Protein AF-A0A3C1NMS3-F1 (afdb_monomer)

Foldseek 3Di:
DFFAEQAFQLPDPPRDPPLAERDEAEDLDAEEYFLAEFERGAHERDEYAEPNRVVCVVVVVHADALYEFYYQHYSFQYHNDDPDGRVRVVCCHVPPRVYHYDDHPCQQAFDACNDQFDHGREHDVPGCQQDAPSGDCVPPPPDDDDSGGHNDYNDRPCPPPHGSCVVPDDD

Sequence (171 aa):
MSNFTFCGPNGAANTAANHNFNTRWRRSTLFVLRNSILMGYQKAGFQFESDSTAQGYIDGRSSFRHNLVHAVADPYRVSSTSLINAAAVQAQAEGVDSCRTFSSADAIMLESPFNLTAPNFAPKAGSPATAANAASFTGLSNFTPTTYVGAVGSTNWLQGWTSFTPKTNVY

Mean predicted aligned error: 3.18 Å

pLDDT: mean 95.3, std 3.34, range [78.56, 98.81]

Structure (mmCIF, N/CA/C/O backbone):
data_AF-A0A3C1NMS3-F1
#
_entry.id   AF-A0A3C1NMS3-F1
#
loop_
_atom_site.group_PDB
_atom_site.id
_atom_site.type_symbol
_atom_site.label_atom_id
_atom_site.label_alt_id
_atom_site.label_comp_id
_atom_site.label_asym_id
_atom_site.label_entity_id
_atom_site.label_seq_id
_atom_site.pdbx_PDB_ins_code
_atom_site.Cartn_x
_atom_site.Cartn_y
_atom_site.Cartn_z
_atom_site.occupancy
_atom_site.B_iso_or_equiv
_atom_site.auth_seq_id
_atom_site.auth_comp_id
_atom_site.auth_asym_id
_atom_site.auth_atom_id
_atom_site.pdbx_PDB_model_num
ATOM 1 N N . MET A 1 1 ? 4.776 -10.340 4.283 1.00 93.06 1 MET A N 1
ATOM 2 C CA . MET A 1 1 ? 3.697 -9.654 5.026 1.00 93.06 1 MET A CA 1
ATOM 3 C C . MET A 1 1 ? 2.424 -9.722 4.200 1.00 93.06 1 MET A C 1
ATOM 5 O O . MET A 1 1 ? 2.502 -9.532 2.990 1.00 93.06 1 MET A O 1
ATOM 9 N N . SER A 1 2 ? 1.287 -10.017 4.830 1.00 97.00 2 SER A N 1
ATOM 10 C CA . SER A 1 2 ? -0.036 -10.014 4.192 1.00 97.00 2 SER A CA 1
ATOM 11 C C . SER A 1 2 ? -1.063 -9.401 5.139 1.00 97.00 2 SER A C 1
ATOM 13 O O . SER A 1 2 ? -0.891 -9.551 6.346 1.00 97.00 2 SER A O 1
ATOM 15 N N . ASN A 1 3 ? -2.107 -8.756 4.612 1.00 97.50 3 ASN A N 1
ATOM 16 C CA . ASN A 1 3 ? -3.240 -8.248 5.400 1.00 97.50 3 ASN A CA 1
ATOM 17 C C . ASN A 1 3 ? -2.853 -7.197 6.447 1.00 97.50 3 ASN A C 1
ATOM 19 O O . ASN A 1 3 ? -3.275 -7.255 7.595 1.00 97.50 3 ASN A O 1
ATOM 23 N N . PHE A 1 4 ? -2.062 -6.205 6.043 1.00 97.88 4 PHE A N 1
ATOM 24 C CA . PHE A 1 4 ? -1.784 -5.024 6.861 1.00 97.88 4 PHE A CA 1
ATOM 25 C C . PHE A 1 4 ? -2.659 -3.848 6.424 1.00 97.88 4 PHE A C 1
ATOM 27 O O . PHE A 1 4 ? -2.939 -3.689 5.237 1.00 97.88 4 PHE A O 1
ATOM 34 N N . THR A 1 5 ? -3.050 -2.996 7.372 1.00 98.19 5 THR A N 1
ATOM 35 C CA . THR A 1 5 ? -3.669 -1.692 7.094 1.00 98.19 5 THR A CA 1
ATOM 36 C C . THR A 1 5 ? -2.744 -0.598 7.617 1.00 98.19 5 THR A C 1
ATOM 38 O O . THR A 1 5 ? -2.589 -0.432 8.823 1.00 98.19 5 THR A O 1
ATOM 41 N N . PHE A 1 6 ? -2.111 0.135 6.706 1.00 97.81 6 PHE A N 1
ATOM 42 C CA . PHE A 1 6 ? -1.217 1.246 7.008 1.00 97.81 6 PHE A CA 1
ATOM 43 C C . PHE A 1 6 ? -1.946 2.571 6.772 1.00 97.81 6 PHE A C 1
ATOM 45 O O . PHE A 1 6 ? -2.170 2.960 5.621 1.00 97.81 6 PHE A O 1
ATOM 52 N N . CYS A 1 7 ? -2.278 3.277 7.852 1.00 96.62 7 CYS A N 1
ATOM 53 C CA . CYS A 1 7 ? -2.959 4.571 7.811 1.00 96.62 7 CYS A CA 1
ATOM 54 C C . CYS A 1 7 ? -2.006 5.698 8.226 1.00 96.62 7 CYS A C 1
ATOM 56 O O . CYS A 1 7 ? -1.519 5.735 9.354 1.00 96.62 7 CYS A O 1
ATOM 58 N N . GLY A 1 8 ? -1.741 6.616 7.300 1.00 96.00 8 GLY A N 1
ATOM 59 C CA . GLY A 1 8 ? -1.014 7.854 7.559 1.00 96.00 8 GLY A CA 1
ATOM 60 C C . GLY A 1 8 ? -1.933 9.001 8.004 1.00 96.00 8 GLY A C 1
ATOM 61 O O . GLY A 1 8 ? -3.143 8.818 8.117 1.00 96.00 8 GLY A O 1
ATOM 62 N N . PRO A 1 9 ? -1.382 10.209 8.210 1.00 95.62 9 PRO A N 1
ATOM 63 C CA . PRO A 1 9 ? -2.133 11.368 8.713 1.00 95.62 9 PRO A CA 1
ATOM 64 C C . PRO A 1 9 ? -3.193 11.938 7.758 1.00 95.62 9 PRO A C 1
ATOM 66 O O . PRO A 1 9 ? -3.970 12.798 8.152 1.00 95.62 9 PRO A O 1
ATOM 69 N N . ASN A 1 10 ? -3.187 11.522 6.491 1.00 96.00 10 ASN A N 1
ATOM 70 C CA . ASN A 1 10 ? -4.132 11.929 5.449 1.00 96.00 10 ASN A CA 1
ATOM 71 C C . ASN A 1 10 ? -4.308 13.451 5.289 1.00 96.00 10 ASN A C 1
ATOM 73 O O . ASN A 1 10 ? -5.402 13.935 5.026 1.00 96.00 10 ASN A O 1
ATOM 77 N N . GLY A 1 11 ? -3.226 14.211 5.471 1.00 92.56 11 GLY A N 1
ATOM 78 C CA . GLY A 1 11 ? -3.238 15.665 5.303 1.00 92.56 11 GLY A CA 1
ATOM 79 C C . GLY A 1 11 ? -3.834 16.411 6.497 1.00 92.56 11 GLY A C 1
ATOM 80 O O . GLY A 1 11 ? -4.169 17.585 6.368 1.00 92.56 11 GLY A O 1
ATOM 81 N N . ALA A 1 12 ? -3.963 15.755 7.658 1.00 94.19 12 ALA A N 1
ATOM 82 C CA . ALA A 1 12 ? -4.386 16.405 8.889 1.00 94.19 12 ALA A CA 1
ATOM 83 C C . ALA A 1 12 ? -3.542 17.657 9.182 1.00 94.19 12 ALA A C 1
ATOM 85 O O . ALA A 1 12 ? -2.319 17.672 8.983 1.00 94.19 12 ALA A O 1
ATOM 86 N N . ALA A 1 13 ? -4.196 18.703 9.689 1.00 93.00 13 ALA A N 1
ATOM 87 C CA . ALA A 1 13 ? -3.519 19.925 10.100 1.00 93.00 13 ALA A CA 1
ATOM 88 C C . ALA A 1 13 ? -2.387 19.611 11.092 1.00 93.00 13 ALA A C 1
ATOM 90 O O . ALA A 1 13 ? -2.504 18.712 11.925 1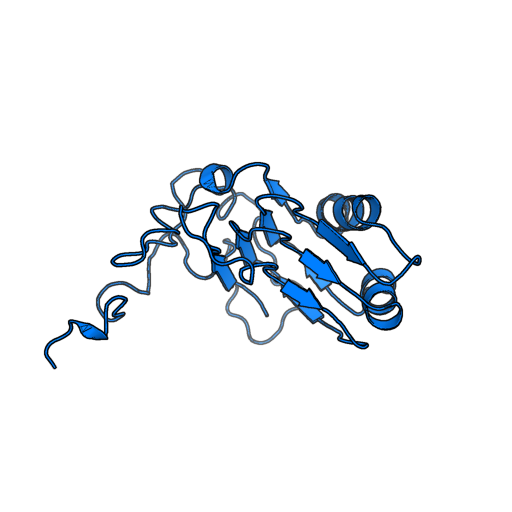.00 93.00 13 ALA A O 1
ATOM 91 N N . ASN A 1 14 ? -1.290 20.365 11.004 1.00 91.81 14 ASN A N 1
ATOM 92 C CA . ASN A 1 14 ? -0.096 20.186 11.838 1.00 91.81 14 ASN A CA 1
ATOM 93 C C . ASN A 1 14 ? 0.608 18.824 11.678 1.00 91.81 14 ASN A C 1
ATOM 95 O O . ASN A 1 14 ? 1.408 18.447 12.535 1.00 91.81 14 ASN A O 1
ATOM 99 N N . THR A 1 15 ? 0.356 18.087 10.587 1.00 92.38 15 THR A N 1
ATOM 100 C CA . THR A 1 15 ? 1.140 16.888 10.264 1.00 92.38 15 THR A CA 1
ATOM 101 C C . THR A 1 15 ? 2.624 17.246 10.186 1.00 92.38 15 THR A C 1
ATOM 103 O O . THR A 1 15 ? 3.034 18.088 9.385 1.00 92.38 15 THR A O 1
ATOM 106 N N . ALA A 1 16 ? 3.443 16.595 11.013 1.00 90.88 16 ALA A N 1
ATOM 107 C CA . ALA A 1 16 ? 4.875 16.850 11.030 1.00 90.88 16 ALA A CA 1
ATOM 108 C C . ALA A 1 16 ? 5.538 16.441 9.702 1.00 90.88 16 ALA A C 1
ATOM 110 O O . ALA A 1 16 ? 5.189 15.435 9.078 1.00 90.88 16 ALA A O 1
ATOM 111 N N . ALA A 1 17 ? 6.553 17.204 9.289 1.00 88.81 17 ALA A N 1
ATOM 112 C CA . ALA A 1 17 ? 7.236 17.038 8.002 1.00 88.81 17 ALA A CA 1
ATOM 113 C C . ALA A 1 17 ? 7.959 15.684 7.830 1.00 88.81 17 ALA A C 1
ATOM 115 O O . ALA A 1 17 ? 8.436 15.363 6.741 1.00 88.81 17 ALA A O 1
ATOM 116 N N . ASN A 1 18 ? 8.075 14.888 8.895 1.00 88.94 18 ASN A N 1
ATOM 117 C CA . ASN A 1 18 ? 8.673 13.558 8.886 1.00 88.94 18 ASN A CA 1
ATOM 118 C C . ASN A 1 18 ? 7.672 12.421 8.591 1.00 88.94 18 ASN A C 1
ATOM 120 O O . ASN A 1 18 ? 8.125 11.301 8.351 1.00 88.94 18 ASN A O 1
ATOM 124 N N . HIS A 1 19 ? 6.358 12.680 8.516 1.00 90.12 19 HIS A N 1
ATOM 125 C CA . HIS A 1 19 ? 5.337 11.692 8.115 1.00 90.12 19 HIS A CA 1
ATOM 126 C C . HIS A 1 19 ? 5.339 11.416 6.600 1.00 90.12 19 HIS A C 1
ATOM 128 O O . HIS A 1 19 ? 4.342 11.571 5.899 1.00 90.12 19 HIS A O 1
ATOM 134 N N . ASN A 1 20 ? 6.496 11.019 6.079 1.00 93.44 20 ASN A N 1
ATOM 135 C CA . ASN A 1 20 ? 6.780 11.028 4.651 1.00 93.44 20 ASN A CA 1
ATOM 136 C C . ASN A 1 20 ? 6.171 9.837 3.901 1.00 93.44 20 ASN A C 1
ATOM 138 O O . ASN A 1 20 ? 5.325 10.020 3.032 1.00 93.44 20 ASN A O 1
ATOM 142 N N . PHE A 1 21 ? 6.614 8.620 4.198 1.00 95.19 21 PHE A N 1
ATOM 143 C CA . PHE A 1 21 ? 6.400 7.464 3.326 1.00 95.19 21 PHE A CA 1
ATOM 144 C C . PHE A 1 21 ? 5.707 6.343 4.086 1.00 95.19 21 PHE A C 1
ATOM 146 O O . PHE A 1 21 ? 6.028 6.127 5.254 1.00 95.19 21 PHE A O 1
ATOM 153 N N . ASN A 1 22 ? 4.794 5.633 3.427 1.00 96.50 22 ASN A N 1
ATOM 154 C CA . ASN A 1 22 ? 4.170 4.443 3.995 1.00 96.50 22 ASN A CA 1
ATOM 155 C C . ASN A 1 22 ? 5.176 3.294 4.028 1.00 96.50 22 ASN A C 1
ATOM 157 O O . ASN A 1 22 ? 5.634 2.891 5.095 1.00 96.50 22 ASN A O 1
ATOM 161 N N . THR A 1 23 ? 5.621 2.853 2.851 1.00 96.00 23 THR A N 1
ATOM 162 C CA . THR A 1 23 ? 6.707 1.880 2.732 1.00 96.00 23 THR A CA 1
ATOM 163 C C . THR A 1 23 ? 7.887 2.488 1.990 1.00 96.00 23 THR A C 1
ATOM 165 O O . THR A 1 23 ? 7.721 3.149 0.965 1.00 96.00 23 THR A O 1
ATOM 168 N N . ARG A 1 24 ? 9.094 2.271 2.525 1.00 94.69 24 ARG A N 1
ATOM 169 C CA . ARG A 1 24 ? 10.352 2.682 1.895 1.00 94.69 24 ARG A CA 1
ATOM 170 C C . ARG A 1 24 ? 11.362 1.541 1.926 1.00 94.69 24 ARG A C 1
ATOM 172 O O . ARG A 1 24 ? 12.035 1.330 2.935 1.00 94.69 24 ARG A O 1
ATOM 179 N N . TRP A 1 25 ? 11.501 0.852 0.801 1.00 95.50 25 TRP A N 1
ATOM 180 C CA . TRP A 1 25 ? 12.443 -0.250 0.612 1.00 95.50 25 TRP A CA 1
ATOM 181 C C . TRP A 1 25 ? 13.785 0.285 0.103 1.00 95.50 25 TRP A C 1
ATOM 183 O O . TRP A 1 25 ? 13.857 1.015 -0.883 1.00 95.50 25 TRP A O 1
ATOM 193 N N . ARG A 1 26 ? 14.882 -0.019 0.794 1.00 93.44 26 ARG A N 1
ATOM 194 C CA . ARG A 1 26 ? 16.201 0.548 0.471 1.00 93.44 26 ARG A CA 1
ATOM 195 C C . ARG A 1 26 ? 17.316 -0.429 0.799 1.00 93.44 26 ARG A C 1
ATOM 197 O O . ARG A 1 26 ? 17.117 -1.320 1.619 1.00 93.44 26 ARG A O 1
ATOM 204 N N . ARG A 1 27 ? 18.506 -0.199 0.237 1.00 93.12 27 ARG A N 1
ATOM 205 C CA . ARG A 1 27 ? 19.740 -0.926 0.590 1.00 93.12 27 ARG A CA 1
ATOM 206 C C . ARG A 1 27 ? 19.605 -2.442 0.383 1.00 93.12 27 ARG A C 1
ATOM 208 O O . ARG A 1 27 ? 19.762 -3.213 1.321 1.00 93.12 27 ARG A O 1
ATOM 215 N N . SER A 1 28 ? 19.300 -2.848 -0.850 1.00 94.75 28 SER A N 1
ATOM 216 C CA . SER A 1 28 ? 19.209 -4.266 -1.252 1.00 94.75 28 SER A CA 1
ATOM 217 C C . SER A 1 28 ? 18.128 -5.081 -0.530 1.00 94.75 28 SER A C 1
ATOM 219 O O . SER A 1 28 ? 18.244 -6.300 -0.437 1.00 94.75 28 SER A O 1
ATOM 221 N N . THR A 1 29 ? 17.072 -4.435 -0.030 1.00 95.50 29 THR A N 1
ATOM 222 C CA . THR A 1 29 ? 15.980 -5.149 0.646 1.00 95.50 29 THR A CA 1
ATOM 223 C C . THR A 1 29 ? 15.129 -5.911 -0.368 1.00 95.50 29 THR A C 1
ATOM 225 O O . THR A 1 29 ? 14.617 -5.310 -1.309 1.00 95.50 29 THR A O 1
ATOM 228 N N . LEU A 1 30 ? 14.931 -7.211 -0.143 1.00 96.19 30 LEU A N 1
ATOM 229 C CA . LEU A 1 30 ? 13.854 -7.972 -0.778 1.00 96.19 30 LEU A CA 1
ATOM 230 C C . LEU A 1 30 ? 12.618 -7.947 0.116 1.00 96.19 30 LEU A C 1
ATOM 232 O O . LEU A 1 30 ? 12.730 -8.036 1.339 1.00 96.19 30 LEU A O 1
ATOM 236 N N . PHE A 1 31 ? 11.439 -7.829 -0.484 1.00 95.44 31 PHE A N 1
ATOM 237 C CA . PHE A 1 31 ? 10.190 -7.706 0.262 1.00 95.44 31 PHE A CA 1
ATOM 238 C C . PHE A 1 31 ? 9.067 -8.533 -0.355 1.00 95.44 31 PHE A C 1
ATOM 240 O O . PHE A 1 31 ? 9.001 -8.752 -1.559 1.00 95.44 31 PHE A O 1
ATOM 247 N N . VAL A 1 32 ? 8.126 -8.938 0.494 1.00 96.56 32 VAL A N 1
ATOM 248 C CA . VAL A 1 32 ? 6.821 -9.455 0.077 1.00 96.56 32 VAL A CA 1
ATOM 249 C C . VAL A 1 32 ? 5.766 -8.714 0.885 1.00 96.56 32 VAL A C 1
ATOM 251 O O . VAL A 1 32 ? 5.672 -8.908 2.101 1.00 96.56 32 VAL A O 1
ATOM 254 N N . LEU A 1 33 ? 4.979 -7.872 0.220 1.00 97.44 33 LEU A N 1
ATOM 255 C CA . LEU A 1 33 ? 3.843 -7.160 0.797 1.00 97.44 33 LEU A CA 1
ATOM 256 C C . LEU A 1 33 ? 2.608 -7.409 -0.065 1.00 97.44 33 LEU A C 1
ATOM 258 O O . LEU A 1 33 ? 2.553 -6.972 -1.215 1.00 97.44 33 LEU A O 1
ATOM 262 N N . ARG A 1 34 ? 1.641 -8.150 0.478 1.00 97.88 34 ARG A N 1
ATOM 263 C CA . ARG A 1 34 ? 0.449 -8.567 -0.263 1.00 97.88 34 ARG A CA 1
ATOM 264 C C . ARG A 1 34 ? -0.844 -8.284 0.488 1.00 97.88 34 ARG A C 1
ATOM 266 O O . ARG A 1 34 ? -0.817 -8.113 1.705 1.00 97.88 34 ARG A O 1
ATOM 273 N N . ASN A 1 35 ? -1.970 -8.256 -0.219 1.00 98.56 35 ASN A N 1
ATOM 274 C CA . ASN A 1 35 ? -3.316 -8.185 0.366 1.00 98.56 35 ASN A CA 1
ATOM 275 C C . ASN A 1 35 ? -3.471 -7.062 1.411 1.00 98.56 35 ASN A C 1
ATOM 277 O O . ASN A 1 35 ? -4.116 -7.255 2.440 1.00 98.56 35 ASN A O 1
ATOM 281 N N . SER A 1 36 ? -2.803 -5.924 1.224 1.00 98.75 36 SER A N 1
ATOM 282 C CA . SER A 1 36 ? -2.670 -4.873 2.240 1.00 98.75 36 SER A CA 1
ATOM 283 C C . SER A 1 36 ? -3.205 -3.530 1.751 1.00 98.75 36 SER A C 1
ATOM 285 O O . SER A 1 36 ? -3.309 -3.276 0.554 1.00 98.75 36 SER A O 1
ATOM 287 N N . ILE A 1 37 ? -3.537 -2.649 2.689 1.00 98.81 37 ILE A N 1
ATOM 288 C CA . ILE A 1 37 ? -4.013 -1.292 2.422 1.00 98.81 37 ILE A CA 1
ATOM 289 C C . ILE A 1 37 ? -2.919 -0.311 2.823 1.00 98.81 37 ILE A C 1
ATOM 291 O O . ILE A 1 37 ? -2.458 -0.321 3.962 1.00 98.81 37 ILE A O 1
ATOM 295 N N . LEU A 1 38 ? -2.513 0.545 1.892 1.00 98.75 38 LEU A N 1
ATOM 296 C CA . LEU A 1 38 ? -1.569 1.631 2.100 1.00 98.75 38 LEU A CA 1
ATOM 297 C C . LEU A 1 38 ? -2.301 2.941 1.824 1.00 98.75 38 LEU A C 1
ATOM 299 O O . LEU A 1 38 ? -2.660 3.191 0.680 1.00 98.75 38 LEU A O 1
ATOM 303 N N . MET A 1 39 ? -2.541 3.776 2.840 1.00 98.44 39 MET A N 1
ATOM 304 C CA . MET A 1 39 ? -3.330 4.998 2.650 1.00 98.44 39 MET A CA 1
ATOM 305 C C . MET A 1 39 ? -2.871 6.176 3.510 1.00 98.44 39 MET A C 1
ATOM 307 O O . MET A 1 39 ? -2.467 6.009 4.656 1.00 98.44 39 MET A O 1
ATOM 311 N N . GLY A 1 40 ? -2.978 7.393 2.972 1.00 97.19 40 GLY A N 1
ATOM 312 C CA . GLY A 1 40 ? -2.936 8.641 3.751 1.00 97.19 40 GLY A CA 1
ATOM 313 C C . GLY A 1 40 ? -1.537 9.133 4.140 1.00 97.19 40 GLY A C 1
ATOM 314 O O . GLY A 1 40 ? -1.404 10.081 4.913 1.00 97.19 40 GLY A O 1
ATOM 315 N N . TYR A 1 41 ? -0.470 8.520 3.630 1.00 97.06 41 TYR A N 1
ATOM 316 C CA . TYR A 1 41 ? 0.889 9.025 3.853 1.00 97.06 41 TYR A CA 1
ATOM 317 C C . TYR A 1 41 ? 1.182 10.237 2.969 1.00 97.06 41 TYR A C 1
ATOM 319 O O . TYR A 1 41 ? 0.638 10.349 1.874 1.00 97.06 41 TYR A O 1
ATOM 327 N N . GLN A 1 42 ? 2.016 11.163 3.454 1.00 95.88 42 GLN A N 1
ATOM 328 C CA . GLN A 1 42 ? 2.109 12.504 2.867 1.00 95.88 42 GLN A CA 1
ATOM 329 C C . GLN A 1 42 ? 2.865 12.536 1.539 1.00 95.88 42 GLN A C 1
ATOM 331 O O . GLN A 1 42 ? 2.403 13.144 0.583 1.00 95.88 42 GLN A O 1
ATOM 336 N N . LYS A 1 43 ? 4.029 11.885 1.467 1.00 95.38 43 LYS A N 1
ATOM 337 C CA . LYS A 1 43 ? 4.899 11.923 0.285 1.00 95.38 43 LYS A CA 1
ATOM 338 C C . LYS A 1 43 ? 4.747 10.709 -0.607 1.00 95.38 43 LYS A C 1
ATOM 340 O O . LYS A 1 43 ? 4.722 10.894 -1.813 1.00 95.38 43 LYS A O 1
ATOM 345 N N . ALA A 1 44 ? 4.699 9.495 -0.049 1.00 96.94 44 ALA A N 1
ATOM 346 C CA . ALA A 1 44 ? 4.477 8.321 -0.888 1.00 96.94 44 ALA A CA 1
ATOM 347 C C . ALA A 1 44 ? 3.825 7.115 -0.211 1.00 96.94 44 ALA A C 1
ATOM 349 O O . ALA A 1 44 ? 3.964 6.919 0.999 1.00 96.94 44 ALA A O 1
ATOM 350 N N . GLY A 1 45 ? 3.158 6.284 -1.018 1.00 97.25 45 GLY A N 1
ATOM 351 C CA . GLY A 1 45 ? 2.598 4.994 -0.606 1.00 97.25 45 GLY A CA 1
ATOM 352 C C . GLY A 1 45 ? 3.634 3.873 -0.729 1.00 97.25 45 GLY A C 1
ATOM 353 O O . GLY A 1 45 ? 4.057 3.265 0.254 1.00 97.25 45 GLY A O 1
ATOM 354 N N . PHE A 1 46 ? 4.109 3.629 -1.940 1.00 96.81 46 PHE A N 1
ATOM 355 C CA . PHE A 1 46 ? 5.116 2.615 -2.215 1.00 96.81 46 PHE A CA 1
ATOM 356 C C . PHE A 1 46 ? 6.382 3.253 -2.777 1.00 96.81 46 PHE A C 1
ATOM 358 O O . PHE A 1 46 ? 6.351 3.867 -3.844 1.00 96.81 46 PHE A O 1
ATOM 365 N N . GLN A 1 47 ? 7.497 3.124 -2.050 1.00 94.81 47 GLN A N 1
ATOM 366 C CA . GLN A 1 47 ? 8.784 3.672 -2.463 1.00 94.81 47 GLN A CA 1
ATOM 367 C C . GLN A 1 47 ? 9.910 2.646 -2.410 1.00 94.81 47 GLN A C 1
ATOM 369 O O . GLN A 1 47 ? 10.040 1.898 -1.437 1.00 94.81 47 GLN A O 1
ATOM 374 N N . PHE A 1 48 ? 10.816 2.721 -3.386 1.00 88.25 48 PHE A N 1
ATOM 375 C CA . PHE A 1 48 ? 12.158 2.164 -3.252 1.00 88.25 48 PHE A CA 1
ATOM 376 C C . PHE A 1 48 ? 13.270 3.125 -3.699 1.00 88.25 48 PHE A C 1
ATOM 378 O O . PHE A 1 48 ? 13.058 4.032 -4.505 1.00 88.25 48 PHE A O 1
ATOM 385 N N . GLU A 1 49 ? 14.452 2.959 -3.094 1.00 85.56 49 GLU A N 1
ATOM 386 C CA . GLU A 1 49 ? 15.548 3.947 -3.121 1.00 85.56 49 GLU A CA 1
ATOM 387 C C . GLU A 1 49 ? 16.921 3.358 -3.541 1.00 85.56 49 GLU A C 1
ATOM 389 O O . GLU A 1 49 ? 17.960 3.934 -3.238 1.00 85.56 49 GLU A O 1
ATOM 394 N N . SER A 1 50 ? 17.012 2.160 -4.131 1.00 92.94 50 SER A N 1
ATOM 395 C CA . SER A 1 50 ? 18.320 1.565 -4.495 1.00 92.94 50 SER A CA 1
ATOM 396 C C . SER A 1 50 ? 18.221 0.618 -5.684 1.00 92.94 50 SER A C 1
ATOM 398 O O . SER A 1 50 ? 17.275 -0.167 -5.738 1.00 92.94 50 SER A O 1
ATOM 400 N N . ASP A 1 51 ? 19.234 0.616 -6.555 1.00 95.69 51 ASP A N 1
ATOM 401 C CA . ASP A 1 51 ? 19.306 -0.253 -7.741 1.00 95.69 51 ASP A CA 1
ATOM 402 C C . ASP A 1 51 ? 19.048 -1.723 -7.409 1.00 95.69 51 ASP A C 1
ATOM 404 O O . ASP A 1 51 ? 18.180 -2.354 -7.994 1.00 95.69 51 ASP A O 1
ATOM 408 N N . SER A 1 52 ? 19.713 -2.266 -6.390 1.00 95.44 52 SER A N 1
ATOM 409 C CA . SER A 1 52 ? 19.543 -3.664 -5.975 1.00 95.44 52 SER A CA 1
ATOM 410 C C . SER A 1 52 ? 18.134 -4.001 -5.466 1.00 95.44 52 SER A C 1
ATOM 412 O O . SER A 1 52 ? 17.679 -5.135 -5.604 1.00 95.44 52 SER A O 1
ATOM 414 N N . THR A 1 53 ? 17.435 -3.028 -4.873 1.00 95.81 53 THR A N 1
ATOM 415 C CA . THR A 1 53 ? 16.036 -3.177 -4.433 1.00 95.81 53 THR A CA 1
ATOM 416 C C . THR A 1 53 ? 15.095 -3.120 -5.636 1.00 95.81 53 THR A C 1
ATOM 418 O O . THR A 1 53 ? 14.216 -3.969 -5.759 1.00 95.81 53 THR A O 1
ATOM 421 N N . ALA A 1 54 ? 15.319 -2.168 -6.548 1.00 95.81 54 ALA A N 1
ATOM 422 C CA . ALA A 1 54 ? 14.568 -2.047 -7.794 1.00 95.81 54 ALA A CA 1
ATOM 423 C C . ALA A 1 54 ? 14.726 -3.301 -8.662 1.00 95.81 54 ALA A C 1
ATOM 425 O O . ALA A 1 54 ? 13.732 -3.882 -9.083 1.00 95.81 54 ALA A O 1
ATOM 426 N N . GLN A 1 55 ? 15.957 -3.787 -8.830 1.00 96.25 55 GLN A N 1
ATOM 427 C CA . GLN A 1 55 ? 16.257 -5.022 -9.546 1.00 96.25 55 GLN A CA 1
ATOM 428 C C . GLN A 1 55 ? 15.552 -6.223 -8.908 1.00 96.25 55 GLN A C 1
ATOM 430 O O . GLN A 1 55 ? 14.983 -7.044 -9.610 1.00 96.25 55 GLN A O 1
ATOM 435 N N . GLY A 1 56 ? 15.502 -6.301 -7.573 1.00 96.44 56 GLY A N 1
ATOM 436 C CA . GLY A 1 56 ? 14.739 -7.340 -6.879 1.00 96.44 56 GLY A CA 1
ATOM 437 C C . GLY A 1 56 ? 13.250 -7.351 -7.237 1.00 96.44 56 GLY A C 1
ATOM 438 O O . GLY A 1 56 ? 12.662 -8.425 -7.318 1.00 96.44 56 GLY A O 1
ATOM 439 N N . TYR A 1 57 ? 12.641 -6.187 -7.461 1.00 95.94 57 TYR A N 1
ATOM 440 C CA . TYR A 1 57 ? 11.250 -6.079 -7.908 1.00 95.94 57 TYR A CA 1
ATOM 441 C C . TYR A 1 57 ? 11.086 -6.398 -9.402 1.00 95.94 57 TYR A C 1
ATOM 443 O O . TYR A 1 57 ? 10.181 -7.147 -9.760 1.00 95.94 57 TYR A O 1
ATOM 451 N N . ILE A 1 58 ? 11.993 -5.905 -10.253 1.00 95.38 58 ILE A N 1
ATOM 452 C CA . ILE A 1 58 ? 12.019 -6.181 -11.702 1.00 95.38 58 ILE A CA 1
ATOM 453 C C . ILE A 1 58 ? 12.181 -7.685 -11.973 1.00 95.38 58 ILE A C 1
ATOM 455 O O . ILE A 1 58 ? 11.461 -8.247 -12.791 1.00 95.38 58 ILE A O 1
ATOM 459 N N . ASP A 1 59 ? 13.073 -8.355 -11.240 1.00 95.94 59 ASP A N 1
ATOM 460 C CA . ASP A 1 59 ? 13.332 -9.796 -11.365 1.00 95.94 59 ASP A CA 1
ATOM 461 C C . ASP A 1 59 ? 12.210 -10.667 -10.764 1.00 95.94 59 ASP A C 1
ATOM 463 O O . ASP A 1 59 ? 12.308 -11.894 -10.772 1.00 95.94 59 ASP A O 1
ATOM 467 N N . GLY A 1 60 ? 11.195 -10.066 -10.131 1.00 95.00 60 GLY A N 1
ATOM 468 C CA . GLY A 1 60 ? 10.136 -10.790 -9.420 1.00 95.00 60 GLY A CA 1
ATOM 469 C C . GLY A 1 60 ? 10.576 -11.464 -8.112 1.00 95.00 60 GLY A C 1
ATOM 470 O O . GLY A 1 60 ? 9.822 -12.247 -7.534 1.00 95.00 60 GLY A O 1
ATOM 471 N N . ARG A 1 61 ? 11.779 -11.162 -7.603 1.00 96.00 61 ARG A N 1
ATOM 472 C CA . ARG A 1 61 ? 12.261 -11.645 -6.291 1.00 96.00 61 ARG A CA 1
ATOM 473 C C . ARG A 1 61 ? 11.562 -10.947 -5.125 1.00 96.00 61 ARG A C 1
ATOM 475 O O . ARG A 1 61 ? 11.464 -11.512 -4.039 1.00 96.00 61 ARG A O 1
ATOM 482 N N . SER A 1 62 ? 11.102 -9.717 -5.341 1.00 96.25 62 SER A N 1
ATOM 483 C CA . SER A 1 62 ? 10.209 -8.992 -4.439 1.00 96.25 62 SER A CA 1
ATOM 484 C C . SER A 1 62 ? 8.796 -8.950 -5.004 1.00 96.25 62 SER A C 1
ATOM 486 O O . SER A 1 62 ? 8.608 -8.917 -6.215 1.00 96.25 62 SER A O 1
ATOM 488 N N . SER A 1 63 ? 7.797 -8.923 -4.127 1.00 95.19 63 SER A N 1
ATOM 489 C CA . SER A 1 63 ? 6.389 -8.990 -4.514 1.00 95.19 63 SER A CA 1
ATOM 490 C C . SER A 1 63 ? 5.571 -7.903 -3.824 1.00 95.19 63 SER A C 1
ATOM 492 O O . SER A 1 63 ? 5.555 -7.814 -2.594 1.00 95.19 63 SER A O 1
ATOM 494 N N . PHE A 1 64 ? 4.867 -7.099 -4.621 1.00 97.56 64 PHE A N 1
ATOM 495 C CA . PHE A 1 64 ? 3.927 -6.076 -4.166 1.00 97.56 64 PHE A CA 1
ATOM 496 C C . PHE A 1 64 ? 2.573 -6.320 -4.832 1.00 97.56 64 PHE A C 1
ATOM 498 O O . PHE A 1 64 ? 2.310 -5.744 -5.873 1.00 97.56 64 PHE A O 1
ATOM 505 N N . ARG A 1 65 ? 1.741 -7.218 -4.283 1.00 97.56 65 ARG A N 1
ATOM 506 C CA . ARG A 1 65 ? 0.557 -7.750 -4.994 1.00 97.56 65 ARG A CA 1
ATOM 507 C C . ARG A 1 65 ? -0.745 -7.618 -4.228 1.00 97.56 65 ARG A C 1
ATOM 509 O O . ARG A 1 65 ? -0.758 -7.823 -3.020 1.00 97.56 65 ARG A O 1
ATOM 516 N N . HIS A 1 66 ? -1.854 -7.400 -4.933 1.00 98.44 66 HIS A N 1
ATOM 517 C CA . HIS A 1 66 ? -3.191 -7.297 -4.333 1.00 98.44 66 HIS A CA 1
ATOM 518 C C . HIS A 1 66 ? -3.271 -6.226 -3.231 1.00 98.44 66 HIS A C 1
ATOM 520 O O . HIS A 1 66 ? -3.909 -6.420 -2.201 1.00 98.44 66 HIS A O 1
ATOM 526 N N . ASN A 1 67 ? -2.570 -5.103 -3.404 1.00 98.75 67 ASN A N 1
ATOM 527 C CA . ASN A 1 67 ? -2.601 -4.008 -2.439 1.00 98.75 67 ASN A CA 1
ATOM 528 C C . ASN A 1 67 ? -3.507 -2.872 -2.919 1.00 98.75 67 ASN A C 1
ATOM 530 O O . ASN A 1 67 ? -3.582 -2.585 -4.114 1.00 98.75 67 ASN A O 1
ATOM 534 N N . LEU A 1 68 ? -4.157 -2.186 -1.982 1.00 98.81 68 LEU A N 1
ATOM 535 C CA . LEU A 1 68 ? -4.815 -0.906 -2.242 1.00 98.81 68 LEU A CA 1
ATOM 536 C C . LEU A 1 68 ? -3.845 0.213 -1.883 1.00 98.81 68 LEU A C 1
ATOM 538 O O . LEU A 1 68 ? -3.309 0.217 -0.776 1.00 98.81 68 LEU A O 1
ATOM 542 N N . VAL A 1 69 ? -3.607 1.143 -2.805 1.00 98.75 69 VAL A N 1
ATOM 543 C CA . VAL A 1 69 ? -2.533 2.133 -2.682 1.00 98.75 69 VAL A CA 1
ATOM 544 C C . VAL A 1 69 ? -3.077 3.544 -2.835 1.00 98.75 69 VAL A C 1
ATOM 546 O O . VAL A 1 69 ? -3.665 3.902 -3.849 1.00 98.75 69 VAL A O 1
ATOM 549 N N . HIS A 1 70 ? -2.834 4.362 -1.822 1.00 98.69 70 HIS A N 1
ATOM 550 C CA . HIS A 1 70 ? -3.086 5.792 -1.806 1.00 98.69 70 HIS A CA 1
ATOM 551 C C . HIS A 1 70 ? -1.979 6.502 -1.016 1.00 98.69 70 HIS A C 1
ATOM 553 O O . HIS A 1 70 ? -1.508 6.029 0.023 1.00 98.69 70 HIS A O 1
ATOM 559 N N . ALA A 1 71 ? -1.613 7.689 -1.478 1.00 97.94 71 ALA A N 1
ATOM 560 C CA . ALA A 1 71 ? -0.836 8.669 -0.738 1.00 97.94 71 ALA A CA 1
ATOM 561 C C . ALA A 1 71 ? -1.265 10.069 -1.179 1.00 97.94 71 ALA A C 1
ATOM 563 O O . ALA A 1 71 ? -1.813 10.221 -2.265 1.00 97.94 71 ALA A O 1
ATOM 564 N N . VAL A 1 72 ? -1.002 11.071 -0.340 1.00 97.00 72 VAL A N 1
ATOM 565 C CA . VAL A 1 72 ? -1.419 12.457 -0.596 1.00 97.00 72 VAL A CA 1
ATOM 566 C C . VAL A 1 72 ? -0.688 13.047 -1.804 1.00 97.00 72 VAL A C 1
ATOM 568 O O . VAL A 1 72 ? -1.320 13.713 -2.615 1.00 97.00 72 VAL A O 1
ATOM 571 N N . ALA A 1 73 ? 0.623 12.808 -1.929 1.00 96.06 73 ALA A N 1
ATOM 572 C CA . ALA A 1 73 ? 1.397 13.236 -3.095 1.00 96.06 73 ALA A CA 1
ATOM 573 C C . ALA A 1 73 ? 1.531 12.108 -4.133 1.00 96.06 73 ALA A C 1
ATOM 575 O O . ALA A 1 73 ? 0.847 12.136 -5.150 1.00 96.06 73 ALA A O 1
ATOM 576 N N . ASP A 1 74 ? 2.366 11.094 -3.863 1.00 97.19 74 ASP A N 1
ATOM 577 C CA . ASP A 1 74 ? 2.727 10.086 -4.868 1.00 97.19 74 ASP A CA 1
ATOM 578 C C . ASP A 1 74 ? 2.356 8.658 -4.417 1.00 97.19 74 ASP A C 1
ATOM 580 O O . ASP A 1 74 ? 3.039 8.084 -3.565 1.00 97.19 74 ASP A O 1
ATOM 584 N N . PRO A 1 75 ? 1.332 7.986 -4.974 1.00 97.94 75 PRO A N 1
ATOM 585 C CA . PRO A 1 75 ? 1.073 6.582 -4.636 1.00 97.94 75 PRO A CA 1
ATOM 586 C C . PRO A 1 75 ? 2.297 5.679 -4.865 1.00 97.94 75 PRO A C 1
ATOM 588 O O . PRO A 1 75 ? 2.576 4.807 -4.039 1.00 97.94 75 PRO A O 1
ATOM 591 N N . TYR A 1 76 ? 3.080 5.969 -5.910 1.00 98.00 76 TYR A N 1
ATOM 592 C CA . TYR A 1 76 ? 4.335 5.295 -6.239 1.00 98.00 76 TYR A CA 1
ATOM 593 C C . TYR A 1 76 ? 5.467 6.302 -6.384 1.00 98.00 76 TYR A C 1
ATOM 595 O O . TYR A 1 76 ? 5.342 7.295 -7.097 1.00 98.00 76 TYR A O 1
ATOM 603 N N . ARG A 1 77 ? 6.607 6.016 -5.755 1.00 97.25 77 ARG A N 1
ATOM 604 C CA . ARG A 1 77 ? 7.795 6.865 -5.826 1.00 97.25 77 ARG A CA 1
ATOM 605 C C . ARG A 1 77 ? 9.044 6.034 -6.046 1.00 97.25 77 ARG A C 1
ATOM 607 O O . ARG A 1 77 ? 9.292 5.058 -5.349 1.00 97.25 77 ARG A O 1
ATOM 614 N N . VAL A 1 78 ? 9.888 6.483 -6.961 1.00 95.81 78 VAL A N 1
ATOM 615 C CA . VAL A 1 78 ? 11.223 5.917 -7.156 1.00 95.81 78 VAL A CA 1
ATOM 616 C C . VAL A 1 78 ? 12.246 7.022 -6.965 1.00 95.81 78 VAL A C 1
ATOM 618 O O . VAL A 1 78 ? 12.036 8.161 -7.376 1.00 95.81 78 VAL A O 1
ATOM 621 N N . SER A 1 79 ? 13.337 6.704 -6.281 1.00 92.25 79 SER A N 1
ATOM 622 C CA . SER A 1 79 ? 14.435 7.638 -6.030 1.00 92.25 79 SER A CA 1
ATOM 623 C C . SER A 1 79 ? 15.762 6.894 -6.052 1.00 92.25 79 SER A C 1
ATOM 625 O O . SER A 1 79 ? 15.793 5.707 -5.752 1.00 92.25 79 SER A O 1
ATOM 627 N N . SER A 1 80 ? 16.859 7.585 -6.360 1.00 89.88 80 SER A N 1
ATOM 628 C CA . SER A 1 80 ? 18.219 7.027 -6.249 1.00 89.88 80 SER A CA 1
ATOM 629 C C . SER A 1 80 ? 18.456 5.736 -7.060 1.00 89.88 80 SER A C 1
ATOM 631 O O . SER A 1 80 ? 19.272 4.904 -6.672 1.00 89.88 80 SER A O 1
ATOM 633 N N . THR A 1 81 ? 17.724 5.567 -8.165 1.00 91.62 81 THR A N 1
ATOM 634 C CA . THR A 1 81 ? 17.897 4.519 -9.182 1.00 91.62 81 THR A CA 1
ATOM 635 C C . THR A 1 81 ? 17.319 5.004 -10.514 1.00 91.62 81 THR A C 1
ATOM 637 O O . THR A 1 81 ? 16.372 5.795 -10.517 1.00 91.62 81 THR A O 1
ATOM 640 N N . SER A 1 82 ? 17.878 4.541 -11.633 1.00 93.25 82 SER A N 1
ATOM 641 C CA . SER A 1 82 ? 17.367 4.775 -12.994 1.00 93.25 82 SER A CA 1
ATOM 642 C C . SER A 1 82 ? 16.849 3.504 -13.681 1.00 93.25 82 SER A C 1
ATOM 644 O O . SER A 1 82 ? 16.402 3.577 -14.822 1.00 93.25 82 SER A O 1
ATOM 646 N N . LEU A 1 83 ? 16.875 2.350 -13.001 1.00 95.62 83 LEU A N 1
ATOM 647 C CA . LEU A 1 83 ? 16.478 1.051 -13.569 1.00 95.62 83 LEU A CA 1
ATOM 648 C C . LEU A 1 83 ? 14.976 0.953 -13.873 1.00 95.62 83 LEU A C 1
ATOM 650 O O . LEU A 1 83 ? 14.552 0.182 -14.727 1.00 95.62 83 LEU A O 1
ATOM 654 N N . ILE A 1 84 ? 14.166 1.720 -13.148 1.00 95.38 84 ILE A N 1
ATOM 655 C CA . ILE A 1 84 ? 12.713 1.792 -13.286 1.00 95.38 84 ILE A CA 1
ATOM 656 C C . ILE A 1 84 ? 12.253 3.165 -12.787 1.00 95.38 84 ILE A C 1
ATOM 658 O O . ILE A 1 84 ? 12.906 3.776 -11.942 1.00 95.38 84 ILE A O 1
ATOM 662 N N . ASN A 1 85 ? 11.134 3.668 -13.301 1.00 96.06 85 ASN A N 1
ATOM 663 C CA . ASN A 1 85 ? 10.539 4.933 -12.867 1.00 96.06 85 ASN A CA 1
ATOM 664 C C . ASN A 1 85 ? 9.164 4.705 -12.214 1.00 96.06 85 ASN A C 1
ATOM 666 O O . ASN A 1 85 ? 8.609 3.610 -12.278 1.00 96.06 85 ASN A O 1
ATOM 670 N N . ALA A 1 86 ? 8.603 5.738 -11.579 1.00 96.62 86 ALA A N 1
ATOM 671 C CA . ALA A 1 86 ? 7.329 5.626 -10.861 1.00 96.62 86 ALA A CA 1
ATOM 672 C C . ALA A 1 86 ? 6.159 5.171 -11.756 1.00 96.62 86 ALA A C 1
ATOM 674 O O . ALA A 1 86 ? 5.341 4.368 -11.317 1.00 96.62 86 ALA A O 1
ATOM 675 N N . ALA A 1 87 ? 6.115 5.618 -13.016 1.00 97.38 87 ALA A N 1
ATOM 676 C CA . ALA A 1 87 ? 5.075 5.220 -13.964 1.00 97.38 87 ALA A CA 1
ATOM 677 C C . ALA A 1 87 ? 5.155 3.725 -14.316 1.00 97.38 87 ALA A C 1
ATOM 679 O O . ALA A 1 87 ? 4.137 3.040 -14.335 1.00 97.38 87 ALA A O 1
ATOM 680 N N . ALA A 1 88 ? 6.361 3.194 -14.531 1.00 97.06 88 ALA A N 1
ATOM 681 C CA . ALA A 1 88 ? 6.577 1.770 -14.774 1.00 97.06 88 ALA A CA 1
ATOM 682 C C . ALA A 1 88 ? 6.246 0.921 -13.536 1.00 97.06 88 ALA A C 1
ATOM 684 O O . ALA A 1 88 ? 5.647 -0.145 -13.667 1.00 97.06 88 ALA A O 1
ATOM 685 N N . VAL A 1 89 ? 6.561 1.412 -12.331 1.00 97.19 89 VAL A N 1
ATOM 686 C CA . VAL A 1 89 ? 6.140 0.757 -11.081 1.00 97.19 89 VAL A CA 1
ATOM 687 C C . VAL A 1 89 ? 4.625 0.687 -10.986 1.00 97.19 89 VAL A C 1
ATOM 689 O O . VAL A 1 89 ? 4.101 -0.380 -10.684 1.00 97.19 89 VAL A O 1
ATOM 692 N N . GLN A 1 90 ? 3.929 1.793 -11.256 1.00 97.94 90 GLN A N 1
ATOM 693 C CA . GLN A 1 90 ? 2.471 1.827 -11.238 1.00 97.94 90 GLN A CA 1
ATOM 694 C C . GLN A 1 90 ? 1.875 0.868 -12.273 1.00 97.94 90 GLN A C 1
ATOM 696 O O . GLN A 1 90 ? 0.998 0.079 -11.933 1.00 97.94 90 GLN A O 1
ATOM 701 N N . ALA A 1 91 ? 2.392 0.876 -13.505 1.00 98.06 91 ALA A N 1
ATOM 702 C CA . ALA A 1 91 ? 1.937 -0.022 -14.563 1.00 98.06 91 ALA A CA 1
ATOM 703 C C . ALA A 1 91 ? 2.109 -1.501 -14.179 1.00 98.06 91 ALA A C 1
ATOM 705 O O . ALA A 1 91 ? 1.205 -2.305 -14.402 1.00 98.06 91 ALA A O 1
ATOM 706 N N . GLN A 1 92 ? 3.234 -1.864 -13.556 1.00 97.19 92 GLN A N 1
ATOM 707 C CA . GLN A 1 92 ? 3.449 -3.219 -13.051 1.00 97.19 92 GLN A CA 1
ATOM 708 C C . GLN A 1 92 ? 2.514 -3.543 -11.875 1.00 97.19 92 GLN A C 1
ATOM 710 O O . GLN A 1 92 ? 1.877 -4.600 -11.874 1.00 97.19 92 GLN A O 1
ATOM 715 N N . ALA A 1 93 ? 2.389 -2.620 -10.916 1.00 97.62 93 ALA A N 1
ATOM 716 C CA . ALA A 1 93 ? 1.546 -2.779 -9.737 1.00 97.62 93 ALA A CA 1
ATOM 717 C C . ALA A 1 93 ? 0.084 -3.053 -10.130 1.00 97.62 93 ALA A C 1
ATOM 719 O O . ALA A 1 93 ? -0.537 -3.981 -9.616 1.00 97.62 93 ALA A O 1
ATOM 720 N N . GLU A 1 94 ? -0.461 -2.269 -11.059 1.00 97.75 94 GLU A N 1
ATOM 721 C CA . GLU A 1 94 ? -1.855 -2.367 -11.496 1.00 97.75 94 GLU A CA 1
ATOM 722 C C . GLU A 1 94 ? -2.074 -3.493 -12.514 1.00 97.75 94 GLU A C 1
ATOM 724 O O . GLU A 1 94 ? -3.040 -4.247 -12.399 1.00 97.75 94 GLU A O 1
ATOM 729 N N . GLY A 1 95 ? -1.175 -3.639 -13.491 1.00 97.06 95 GLY A N 1
ATOM 730 C CA . GLY A 1 95 ? -1.354 -4.557 -14.617 1.00 97.06 95 GLY A CA 1
ATOM 731 C C . GLY A 1 95 ? -0.975 -6.010 -14.327 1.00 97.06 95 GLY A C 1
ATOM 732 O O . GLY A 1 95 ? -1.642 -6.924 -14.805 1.00 97.06 95 GLY A O 1
ATOM 733 N N . VAL A 1 96 ? 0.085 -6.242 -13.549 1.00 95.38 96 VAL A N 1
ATOM 734 C CA . VAL A 1 96 ? 0.624 -7.593 -13.286 1.00 95.38 96 VAL A CA 1
ATOM 735 C C . VAL A 1 96 ? 0.321 -8.031 -11.859 1.00 95.38 96 VAL A C 1
ATOM 737 O O . VAL A 1 96 ? -0.096 -9.163 -11.596 1.00 95.38 96 VAL A O 1
ATOM 740 N N . ASP A 1 97 ? 0.501 -7.115 -10.918 1.00 96.56 97 ASP A N 1
ATOM 741 C CA . ASP A 1 97 ? 0.472 -7.431 -9.501 1.00 96.56 97 ASP A CA 1
ATOM 742 C C . ASP A 1 97 ? -0.921 -7.301 -8.862 1.00 96.56 97 ASP A C 1
ATOM 744 O O . ASP A 1 97 ? -1.102 -7.657 -7.694 1.00 96.56 97 ASP A O 1
ATOM 748 N N . SER A 1 98 ? -1.927 -6.873 -9.634 1.00 97.62 98 SER A N 1
ATOM 749 C CA . SER A 1 98 ? -3.325 -6.728 -9.194 1.00 97.62 98 SER A CA 1
ATOM 750 C C . SER A 1 98 ? -3.512 -5.739 -8.036 1.00 97.62 98 SER A C 1
ATOM 752 O O . SER A 1 98 ? -4.445 -5.865 -7.241 1.00 97.62 98 SER A O 1
ATOM 754 N N . CYS A 1 99 ? -2.619 -4.760 -7.904 1.00 98.31 99 CYS A N 1
ATOM 755 C CA . CYS A 1 99 ? -2.831 -3.626 -7.016 1.00 98.31 99 CYS A CA 1
ATOM 756 C C . CYS A 1 99 ? -3.853 -2.656 -7.614 1.00 98.31 99 CYS A C 1
ATOM 758 O O . CYS A 1 99 ? -4.091 -2.622 -8.819 1.00 98.31 99 CYS A O 1
ATOM 760 N N . ARG A 1 100 ? -4.462 -1.843 -6.754 1.00 98.50 100 ARG A N 1
ATOM 761 C CA . ARG A 1 100 ? -5.395 -0.789 -7.158 1.00 98.50 100 ARG A CA 1
ATOM 762 C C . ARG A 1 100 ? -4.965 0.523 -6.535 1.00 98.50 100 ARG A C 1
ATOM 764 O O . ARG A 1 100 ? -4.762 0.591 -5.323 1.00 98.50 100 ARG A O 1
ATOM 771 N N . THR A 1 101 ? -4.866 1.552 -7.359 1.00 98.62 101 THR A N 1
ATOM 772 C CA . THR A 1 101 ? -4.444 2.886 -6.935 1.00 98.62 101 THR A CA 1
ATOM 773 C C . THR A 1 101 ? -5.651 3.798 -6.798 1.00 98.62 101 THR A C 1
ATOM 775 O O . THR A 1 101 ? -6.575 3.747 -7.609 1.00 98.62 101 THR A O 1
ATOM 778 N N . PHE A 1 102 ? -5.648 4.640 -5.772 1.00 98.56 102 PHE A N 1
ATOM 779 C CA . PHE A 1 102 ? -6.734 5.566 -5.478 1.00 98.56 102 PHE A CA 1
ATOM 780 C C . PHE A 1 102 ? -6.186 6.985 -5.365 1.00 98.56 102 PHE A C 1
ATOM 782 O O . PHE A 1 102 ? -5.129 7.199 -4.775 1.00 98.56 102 PHE A O 1
ATOM 789 N N . SER A 1 103 ? -6.931 7.953 -5.898 1.00 97.31 103 SER A N 1
ATOM 790 C CA . SER A 1 103 ? -6.635 9.388 -5.781 1.00 97.31 103 SER A CA 1
ATOM 791 C C . SER A 1 103 ? -7.069 9.990 -4.443 1.00 97.31 103 SER A C 1
ATOM 793 O O . SER A 1 103 ? -6.666 11.097 -4.109 1.00 97.31 103 SER A O 1
ATOM 795 N N . SER A 1 104 ? -7.896 9.273 -3.678 1.00 97.56 104 SER A N 1
ATOM 796 C CA . SER A 1 104 ? -8.344 9.667 -2.345 1.00 97.56 104 SER A CA 1
ATOM 797 C C . SER A 1 104 ? -8.401 8.453 -1.427 1.00 97.56 104 SER A C 1
ATOM 799 O O . SER A 1 104 ? -8.815 7.366 -1.837 1.00 97.56 104 SER A O 1
ATOM 801 N N . ALA A 1 105 ? -8.037 8.656 -0.161 1.00 97.81 105 ALA A N 1
ATOM 802 C CA . ALA A 1 105 ? -8.183 7.657 0.890 1.00 97.81 105 ALA A CA 1
ATOM 803 C C . ALA A 1 105 ? -9.642 7.202 1.069 1.00 97.81 105 ALA A C 1
ATOM 805 O O . ALA A 1 105 ? -9.883 6.029 1.350 1.00 97.81 105 ALA A O 1
ATOM 806 N N . ASP A 1 106 ? -10.609 8.101 0.874 1.00 98.00 106 ASP A N 1
ATOM 807 C CA . ASP A 1 106 ? -12.030 7.808 1.090 1.00 98.00 106 ASP A CA 1
ATOM 808 C C . ASP A 1 106 ? -12.578 6.813 0.063 1.00 98.00 106 ASP A C 1
ATOM 810 O O . ASP A 1 106 ? -13.484 6.039 0.371 1.00 98.00 106 ASP A O 1
ATOM 814 N N . ALA A 1 107 ? -11.974 6.755 -1.129 1.00 98.50 107 ALA A N 1
ATOM 815 C CA . ALA A 1 107 ? -12.341 5.805 -2.176 1.00 98.50 107 ALA A CA 1
ATOM 816 C C . ALA A 1 107 ? -11.994 4.347 -1.818 1.00 98.50 107 ALA A C 1
ATOM 818 O O . ALA A 1 107 ? -12.517 3.426 -2.439 1.00 98.50 107 ALA A O 1
ATOM 819 N N . ILE A 1 108 ? -11.154 4.120 -0.800 1.00 98.56 108 ILE A N 1
ATOM 820 C CA . ILE A 1 108 ? -10.898 2.786 -0.232 1.00 98.56 108 ILE A CA 1
ATOM 821 C C . ILE A 1 108 ? -12.068 2.340 0.664 1.00 98.56 108 ILE A C 1
ATOM 823 O O . ILE A 1 108 ? -12.284 1.144 0.855 1.00 98.56 108 ILE A O 1
ATOM 827 N N . MET A 1 109 ? -12.876 3.286 1.156 1.00 98.50 109 MET A N 1
ATOM 828 C CA . MET A 1 109 ? -14.124 3.039 1.881 1.00 98.50 109 MET A CA 1
ATOM 829 C C . MET A 1 109 ? -13.944 2.199 3.158 1.00 98.50 109 MET A C 1
ATOM 831 O O . MET A 1 109 ? -14.617 1.188 3.341 1.00 98.50 109 MET A O 1
ATOM 835 N N . LEU A 1 110 ? -13.054 2.621 4.060 1.00 98.44 110 LEU A N 1
ATOM 836 C CA . LEU A 1 110 ? -13.023 2.105 5.438 1.00 98.44 110 LEU A CA 1
ATOM 837 C C . LEU A 1 110 ? -13.920 2.955 6.349 1.00 98.44 110 LEU A C 1
ATOM 839 O O . LEU A 1 110 ? -14.158 4.129 6.059 1.00 98.44 110 LEU A O 1
ATOM 843 N N . GLU A 1 111 ? -14.422 2.375 7.440 1.00 97.75 111 GLU A N 1
ATOM 844 C CA . GLU A 1 111 ? -15.407 3.005 8.331 1.00 97.75 111 GLU A CA 1
ATOM 845 C C . GLU A 1 111 ? -14.931 4.330 8.939 1.00 97.75 111 GLU A C 1
ATOM 847 O O . GLU A 1 111 ? -15.544 5.379 8.734 1.00 97.75 111 GLU A O 1
ATOM 852 N N . SER A 1 112 ? -13.829 4.307 9.687 1.00 96.69 112 SER A N 1
ATOM 853 C CA . SER A 1 112 ? -13.235 5.484 10.336 1.00 96.69 112 SER A CA 1
ATOM 854 C C . SER A 1 112 ? -11.730 5.281 10.555 1.00 96.69 112 SER A C 1
ATOM 856 O O . SER A 1 112 ? -11.266 5.244 11.697 1.00 96.69 112 SER A O 1
ATOM 858 N N . PRO A 1 113 ? -10.937 5.122 9.478 1.00 97.06 113 PRO A N 1
ATOM 859 C CA . PRO A 1 113 ? -9.537 4.704 9.578 1.00 97.06 113 PRO A CA 1
ATOM 860 C C . PRO A 1 113 ? -8.605 5.775 10.165 1.00 97.06 113 PRO A C 1
ATOM 862 O O . PRO A 1 113 ? -7.503 5.453 10.594 1.00 97.06 113 PRO A O 1
ATOM 865 N N . PHE A 1 114 ? -9.026 7.043 10.190 1.00 96.56 114 PHE A N 1
ATOM 866 C CA . PHE A 1 114 ? -8.211 8.170 10.665 1.00 96.56 114 PHE A CA 1
ATOM 867 C C . PHE A 1 114 ? -8.656 8.725 12.026 1.00 96.56 114 PHE A C 1
ATOM 869 O O . PHE A 1 114 ? -8.121 9.733 12.484 1.00 96.56 114 PHE A O 1
ATOM 876 N N . ASN A 1 115 ? -9.625 8.086 12.690 1.00 94.75 115 ASN A N 1
ATOM 877 C CA . ASN A 1 115 ? -10.006 8.462 14.049 1.00 94.75 115 ASN A CA 1
ATOM 878 C C . ASN A 1 115 ? -8.935 7.967 15.036 1.00 94.75 115 ASN A C 1
ATOM 880 O O . ASN A 1 115 ? -8.716 6.768 15.159 1.00 94.75 115 ASN A O 1
ATOM 884 N N . LEU A 1 116 ? -8.267 8.883 15.741 1.00 91.06 116 LEU A N 1
ATOM 885 C CA . LEU A 1 116 ? -7.151 8.547 16.633 1.00 91.06 116 LEU A CA 1
ATOM 886 C C . LEU A 1 116 ? -7.583 7.969 17.987 1.00 91.06 116 LEU A C 1
ATOM 888 O O . LEU A 1 116 ? -6.775 7.319 18.643 1.00 91.06 116 LEU A O 1
ATOM 892 N N . THR A 1 117 ? -8.820 8.213 18.422 1.00 92.00 117 THR A N 1
ATOM 893 C CA . THR A 1 117 ? -9.321 7.753 19.729 1.00 92.00 117 THR A CA 1
ATOM 894 C C . THR A 1 117 ? -10.231 6.536 19.612 1.00 92.00 117 THR A C 1
ATOM 896 O O . THR A 1 117 ? -10.305 5.738 20.541 1.00 92.00 117 THR A O 1
ATOM 899 N N . ALA A 1 118 ? -10.891 6.365 18.467 1.00 92.19 118 ALA A N 1
ATOM 900 C CA . ALA A 1 118 ? -11.742 5.219 18.165 1.00 92.19 118 ALA A CA 1
ATOM 901 C C . ALA A 1 118 ? -11.664 4.854 16.667 1.00 92.19 118 ALA A C 1
ATOM 903 O O . ALA A 1 118 ? -12.637 5.049 15.931 1.00 92.19 118 ALA A O 1
ATOM 904 N N . PRO A 1 119 ? -10.508 4.372 16.173 1.00 95.44 119 PRO A N 1
ATOM 905 C CA . PRO A 1 119 ? -10.373 3.964 14.783 1.00 95.44 119 PRO A CA 1
ATOM 906 C C . PRO A 1 119 ? -11.272 2.772 14.460 1.00 95.44 119 PRO A C 1
ATOM 908 O O . PRO A 1 119 ? -11.430 1.839 15.249 1.00 95.44 119 PRO A O 1
ATOM 911 N N . ASN A 1 120 ? -11.802 2.768 13.239 1.00 96.06 120 ASN A N 1
ATOM 912 C CA . ASN A 1 120 ? -12.486 1.615 12.674 1.00 96.06 120 ASN A CA 1
ATOM 913 C C . ASN A 1 120 ? -11.942 1.325 11.273 1.00 96.06 120 ASN A C 1
ATOM 915 O O . ASN A 1 120 ? -12.216 2.051 10.318 1.00 96.06 120 ASN A O 1
ATOM 919 N N . PHE A 1 121 ? -11.150 0.260 11.171 1.00 97.44 121 PHE A N 1
ATOM 920 C CA . PHE A 1 121 ? -10.510 -0.162 9.926 1.00 97.44 121 PHE A CA 1
ATOM 921 C C . PHE A 1 121 ? -11.348 -1.161 9.124 1.00 97.44 121 PHE A C 1
ATOM 923 O O . PHE A 1 121 ? -10.869 -1.652 8.104 1.00 97.44 121 PHE A O 1
ATOM 930 N N . ALA A 1 122 ? -12.564 -1.486 9.578 1.00 97.56 122 ALA A N 1
ATOM 931 C CA . ALA A 1 122 ? -13.451 -2.360 8.827 1.00 97.56 122 ALA A CA 1
ATOM 932 C C . ALA A 1 122 ? -13.826 -1.712 7.478 1.00 97.56 122 ALA A C 1
ATOM 934 O O . ALA A 1 122 ? -14.016 -0.491 7.408 1.00 97.56 122 ALA A O 1
ATOM 935 N N . PRO A 1 123 ? -13.923 -2.501 6.399 1.00 98.19 123 PRO A N 1
ATOM 936 C CA . PRO A 1 123 ? -14.409 -2.030 5.117 1.00 98.19 123 PRO A CA 1
ATOM 937 C C . PRO A 1 123 ? -15.917 -1.776 5.173 1.00 98.19 123 PRO A C 1
ATOM 939 O O . PRO A 1 123 ? -16.680 -2.613 5.657 1.00 98.19 123 PRO A O 1
ATOM 942 N N . LYS A 1 124 ? -16.349 -0.643 4.613 1.00 98.00 124 LYS A N 1
ATOM 943 C CA . LYS A 1 124 ? -17.764 -0.339 4.366 1.00 98.00 124 LYS A CA 1
ATOM 944 C C . LYS A 1 124 ? -18.336 -1.290 3.314 1.00 98.00 124 LYS A C 1
ATOM 946 O O . LYS A 1 124 ? -17.606 -1.858 2.494 1.00 98.00 124 LYS A O 1
ATOM 951 N N . ALA A 1 125 ? -19.662 -1.405 3.270 1.00 96.81 125 ALA A N 1
ATOM 952 C CA . ALA A 1 125 ? -20.347 -2.073 2.165 1.00 96.81 125 ALA A CA 1
ATOM 953 C C . ALA A 1 125 ? -19.927 -1.458 0.814 1.00 96.81 125 ALA A C 1
ATOM 955 O O . ALA A 1 125 ? -19.902 -0.238 0.657 1.00 96.81 125 ALA A O 1
ATOM 956 N N . GLY A 1 126 ? -19.565 -2.308 -0.152 1.00 96.94 126 GLY A N 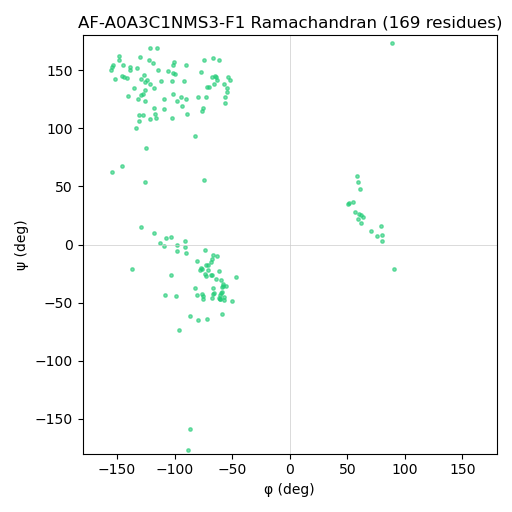1
ATOM 957 C CA . GLY A 1 126 ? -19.070 -1.880 -1.466 1.00 96.94 126 GLY A CA 1
ATOM 958 C C . GLY A 1 126 ? -17.594 -1.466 -1.509 1.00 96.94 126 GLY A C 1
ATOM 959 O O . GLY A 1 126 ? -17.117 -1.072 -2.571 1.00 96.94 126 GLY A O 1
ATOM 960 N N . SER A 1 127 ? -16.856 -1.571 -0.397 1.00 98.50 127 SER A N 1
ATOM 961 C CA . SER A 1 127 ? -15.434 -1.233 -0.371 1.00 98.50 127 SER A CA 1
ATOM 962 C C . SER A 1 127 ? -14.628 -2.040 -1.397 1.00 98.50 127 SER A C 1
ATOM 964 O O . SER A 1 127 ? -14.772 -3.264 -1.492 1.00 98.50 127 SER A O 1
ATOM 966 N N . PRO A 1 128 ? -13.676 -1.398 -2.100 1.00 98.38 128 PRO A N 1
ATOM 967 C CA . PRO A 1 128 ? -12.630 -2.084 -2.844 1.00 98.38 128 PRO A CA 1
ATOM 968 C C . PRO A 1 128 ? -11.924 -3.207 -2.087 1.00 98.38 128 PRO A C 1
ATOM 970 O O . PRO A 1 128 ? -11.439 -4.140 -2.725 1.00 98.38 128 PRO A O 1
ATOM 973 N N . ALA A 1 129 ? -11.861 -3.119 -0.755 1.00 98.38 129 ALA A N 1
ATOM 974 C CA . ALA A 1 129 ? -11.150 -4.077 0.071 1.00 98.38 129 ALA A CA 1
ATOM 975 C C . ALA A 1 129 ? -11.849 -5.439 0.192 1.00 98.38 129 ALA A C 1
ATOM 977 O O . ALA A 1 129 ? -11.204 -6.419 0.556 1.00 98.38 129 ALA A O 1
ATOM 978 N N . THR A 1 130 ? -13.140 -5.509 -0.137 1.00 97.94 130 THR A N 1
ATOM 979 C CA . THR A 1 130 ? -13.955 -6.736 -0.145 1.00 97.94 130 THR A CA 1
ATOM 980 C C . THR A 1 130 ? -14.486 -7.076 -1.539 1.00 97.94 130 THR A C 1
ATOM 982 O O . THR A 1 130 ? -15.318 -7.971 -1.685 1.00 97.94 130 THR A O 1
ATOM 985 N N . ALA A 1 131 ? -14.011 -6.377 -2.575 1.00 96.69 131 ALA A N 1
ATOM 986 C CA . ALA A 1 131 ? -14.371 -6.661 -3.958 1.00 96.69 131 ALA A CA 1
ATOM 987 C C . ALA A 1 131 ? -13.943 -8.080 -4.376 1.00 96.69 131 ALA A C 1
ATOM 989 O O . ALA A 1 131 ? -13.030 -8.678 -3.801 1.00 96.69 131 ALA A O 1
ATOM 990 N N . ALA A 1 132 ? -14.570 -8.610 -5.427 1.00 94.31 132 ALA A N 1
ATOM 991 C CA . ALA A 1 132 ? -14.148 -9.880 -6.008 1.00 94.31 132 ALA A CA 1
ATOM 992 C C . ALA A 1 132 ? -12.654 -9.832 -6.375 1.00 94.31 132 ALA A C 1
ATOM 994 O O . ALA A 1 132 ? -12.183 -8.857 -6.961 1.00 94.31 132 ALA A O 1
ATOM 995 N N . ASN A 1 133 ? -11.917 -10.888 -6.022 1.00 92.19 133 ASN A N 1
ATOM 996 C CA . ASN A 1 133 ? -10.467 -11.002 -6.223 1.00 92.19 133 ASN A CA 1
ATOM 997 C C . ASN A 1 133 ? -9.625 -9.913 -5.528 1.00 92.19 133 ASN A C 1
ATOM 999 O O . ASN A 1 133 ? -8.477 -9.689 -5.920 1.00 92.19 133 ASN A O 1
ATOM 1003 N N . ALA A 1 134 ? -10.156 -9.252 -4.488 1.00 96.50 134 ALA A N 1
ATOM 1004 C CA . ALA A 1 134 ? -9.398 -8.259 -3.730 1.00 96.50 134 ALA A CA 1
ATOM 1005 C C . ALA A 1 134 ? -8.106 -8.858 -3.156 1.00 96.50 134 ALA A C 1
ATOM 1007 O O . ALA A 1 134 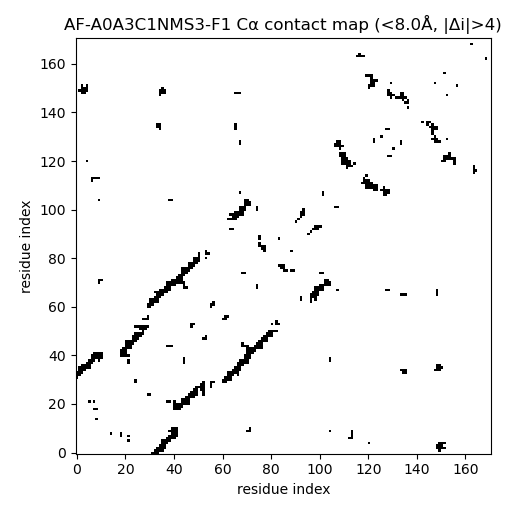? -7.047 -8.257 -3.312 1.00 96.50 134 ALA A O 1
ATOM 1008 N N . ALA A 1 135 ? -8.171 -10.055 -2.562 1.00 97.75 135 ALA A N 1
ATOM 1009 C CA . ALA A 1 135 ? -7.021 -10.749 -1.987 1.00 97.75 135 ALA A CA 1
ATOM 1010 C C . ALA A 1 135 ? -6.676 -12.053 -2.725 1.00 97.75 135 ALA A C 1
ATOM 1012 O O . ALA A 1 135 ? -7.547 -12.750 -3.241 1.00 97.75 135 ALA A O 1
ATOM 1013 N N . SER A 1 136 ? -5.392 -12.418 -2.712 1.00 97.38 136 SER A N 1
ATOM 1014 C CA . SER A 1 136 ? -4.895 -13.720 -3.160 1.00 97.38 136 SER A CA 1
ATOM 1015 C C . SER A 1 136 ? -3.780 -14.219 -2.252 1.00 97.38 136 SER A C 1
ATOM 1017 O O . SER A 1 136 ? -2.762 -13.549 -2.047 1.00 97.38 136 SER A O 1
ATOM 1019 N N . PHE A 1 137 ? -3.944 -15.447 -1.767 1.00 97.19 137 PHE A N 1
ATOM 1020 C CA . PHE A 1 137 ? -2.964 -16.152 -0.941 1.00 97.19 137 PHE A CA 1
ATOM 1021 C C . PHE A 1 137 ? -2.184 -17.210 -1.725 1.00 97.19 137 PHE A C 1
ATOM 1023 O O . PHE A 1 137 ? -1.368 -17.927 -1.157 1.00 97.19 137 PHE A O 1
ATOM 1030 N N . THR A 1 138 ? -2.377 -17.287 -3.045 1.00 95.44 138 THR A N 1
ATOM 1031 C CA . THR A 1 138 ? -1.624 -18.213 -3.898 1.00 95.44 138 THR A CA 1
ATOM 1032 C C . THR A 1 138 ? -0.124 -17.971 -3.744 1.00 95.44 138 THR A C 1
ATOM 1034 O O . THR A 1 138 ? 0.349 -16.834 -3.882 1.00 95.44 138 THR A O 1
ATOM 1037 N N . GLY A 1 139 ? 0.615 -19.038 -3.439 1.00 92.69 139 GLY A N 1
ATOM 1038 C CA . GLY A 1 139 ? 2.055 -18.993 -3.183 1.00 92.69 139 GLY A CA 1
ATOM 1039 C C . GLY A 1 139 ? 2.451 -18.434 -1.810 1.00 92.69 139 GLY A C 1
ATOM 1040 O O . GLY A 1 139 ? 3.636 -18.220 -1.579 1.00 92.69 139 GLY A O 1
ATOM 1041 N N . LEU A 1 140 ? 1.498 -18.176 -0.906 1.00 93.31 140 LEU A N 1
ATOM 1042 C CA . LEU A 1 140 ? 1.773 -17.858 0.496 1.00 93.31 140 LEU A CA 1
ATOM 1043 C C . LEU A 1 140 ? 1.520 -19.092 1.367 1.00 93.31 140 LEU A C 1
ATOM 1045 O O . LEU A 1 140 ? 0.458 -19.703 1.293 1.00 93.31 140 LEU A O 1
ATOM 1049 N N . SER A 1 141 ? 2.489 -19.439 2.212 1.00 92.88 141 SER A N 1
ATOM 1050 C CA . SER A 1 141 ? 2.354 -20.472 3.241 1.00 92.88 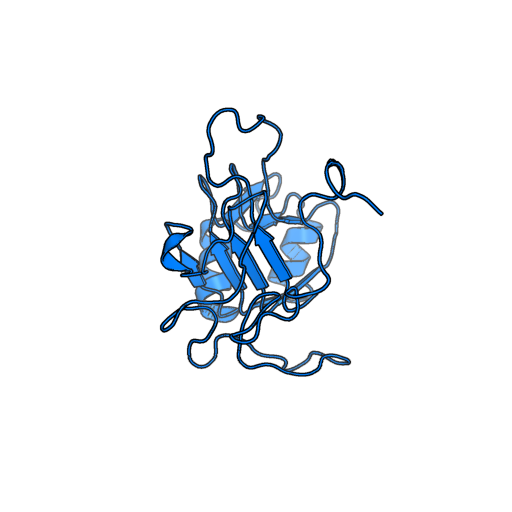141 SER A CA 1
ATOM 1051 C C . SER A 1 141 ? 2.105 -19.840 4.611 1.00 92.88 141 SER A C 1
ATOM 1053 O O . SER A 1 141 ? 2.465 -18.687 4.846 1.00 92.88 141 SER A O 1
ATOM 1055 N N . ASN A 1 142 ? 1.501 -20.602 5.526 1.00 91.94 142 ASN A N 1
ATOM 1056 C CA . ASN A 1 142 ? 1.273 -20.204 6.924 1.00 91.94 142 ASN A CA 1
ATOM 1057 C C . ASN A 1 142 ? 0.340 -18.992 7.121 1.00 91.94 142 ASN A C 1
ATOM 1059 O O . ASN A 1 142 ? 0.396 -18.330 8.154 1.00 91.94 142 ASN A O 1
ATOM 1063 N N . PHE A 1 143 ? -0.534 -18.713 6.152 1.00 94.00 143 PHE A N 1
ATOM 1064 C CA . PHE A 1 143 ? -1.635 -17.762 6.302 1.00 94.00 143 PHE A CA 1
ATOM 1065 C C . PHE A 1 143 ? -2.966 -18.504 6.281 1.00 94.00 143 PHE A C 1
ATOM 1067 O O . PHE A 1 143 ? -3.154 -19.400 5.461 1.00 94.00 143 PHE A O 1
ATOM 1074 N N . THR A 1 144 ? -3.904 -18.075 7.123 1.00 94.69 144 THR A N 1
ATOM 1075 C CA . THR A 1 144 ? -5.321 -18.401 6.945 1.00 94.69 144 THR A CA 1
ATOM 1076 C C . THR A 1 144 ? -5.867 -17.515 5.827 1.00 94.69 144 THR A C 1
ATOM 1078 O O . THR A 1 144 ? -5.883 -16.292 6.001 1.00 94.69 144 THR A O 1
ATOM 1081 N N . PRO A 1 145 ? -6.282 -18.073 4.676 1.00 95.81 145 PRO A N 1
ATOM 1082 C CA . PRO A 1 145 ? -6.748 -17.260 3.563 1.00 95.81 145 PRO A CA 1
ATOM 1083 C C . PRO A 1 145 ? -8.041 -16.522 3.905 1.00 95.81 145 PRO A C 1
ATOM 1085 O O . PRO A 1 145 ? -8.968 -17.090 4.481 1.00 95.81 145 PRO A O 1
ATOM 1088 N N . THR A 1 146 ? -8.114 -15.264 3.491 1.00 96.00 146 THR A N 1
ATOM 1089 C CA . THR A 1 146 ? -9.327 -14.445 3.521 1.00 96.00 146 THR A CA 1
ATOM 1090 C C . THR A 1 146 ? -9.665 -13.963 2.110 1.00 96.00 146 THR A C 1
ATOM 1092 O O . THR A 1 146 ? -8.877 -14.104 1.175 1.00 96.00 146 THR A O 1
ATOM 1095 N N . THR A 1 147 ? -10.853 -13.394 1.930 1.00 96.19 147 THR A N 1
ATOM 1096 C CA . THR A 1 147 ? -11.280 -12.798 0.651 1.00 96.19 147 THR A CA 1
ATOM 1097 C C . THR A 1 147 ? -11.089 -11.283 0.605 1.00 96.19 147 THR A C 1
ATOM 1099 O O . THR A 1 147 ? -11.379 -10.662 -0.415 1.00 96.19 147 THR A O 1
ATOM 1102 N N . TYR A 1 148 ? -10.592 -10.685 1.691 1.00 97.75 148 TYR A N 1
ATOM 1103 C CA . TYR A 1 148 ? -10.433 -9.244 1.847 1.00 97.75 148 TYR A CA 1
ATOM 1104 C C . TYR A 1 148 ? -8.970 -8.844 2.044 1.00 97.75 148 TYR A C 1
ATOM 1106 O O . TYR A 1 148 ? -8.142 -9.625 2.521 1.00 97.75 148 TYR A O 1
ATOM 1114 N N . VAL A 1 149 ? -8.669 -7.596 1.704 1.00 98.25 149 VAL A N 1
ATOM 1115 C CA . VAL A 1 149 ? -7.362 -6.960 1.930 1.00 98.25 149 VAL A CA 1
ATOM 1116 C C . VAL A 1 149 ? -7.407 -6.050 3.150 1.00 98.25 149 VAL A C 1
ATOM 1118 O O . VAL A 1 149 ? -8.458 -5.529 3.516 1.00 98.25 149 VAL A O 1
ATOM 1121 N N . GLY A 1 150 ? -6.252 -5.844 3.775 1.00 98.12 150 GLY A N 1
ATOM 1122 C CA . GLY A 1 150 ? -6.150 -5.130 5.044 1.00 98.12 150 GLY A CA 1
ATOM 1123 C C . GLY A 1 150 ? -6.291 -6.046 6.260 1.00 98.12 150 GLY A C 1
ATOM 1124 O O . GLY A 1 150 ? -6.557 -7.244 6.144 1.00 98.12 150 GLY A O 1
ATOM 1125 N N . ALA A 1 151 ? -6.061 -5.465 7.436 1.00 97.00 151 ALA A N 1
ATOM 1126 C CA . ALA A 1 151 ? -5.989 -6.180 8.711 1.00 97.00 151 ALA A CA 1
ATOM 1127 C C . ALA A 1 151 ? -7.348 -6.651 9.238 1.00 97.00 151 ALA A C 1
ATOM 1129 O O . ALA A 1 151 ? -7.419 -7.608 10.008 1.00 97.00 151 ALA A O 1
ATOM 1130 N N . VAL A 1 152 ? -8.429 -5.983 8.841 1.00 96.88 152 VAL A N 1
ATOM 1131 C CA . VAL A 1 152 ? -9.769 -6.186 9.391 1.00 96.88 152 VAL A CA 1
ATOM 1132 C C . VAL A 1 152 ? -10.750 -6.400 8.242 1.00 96.88 152 VAL A C 1
ATOM 1134 O O . VAL A 1 152 ? -10.768 -5.620 7.295 1.0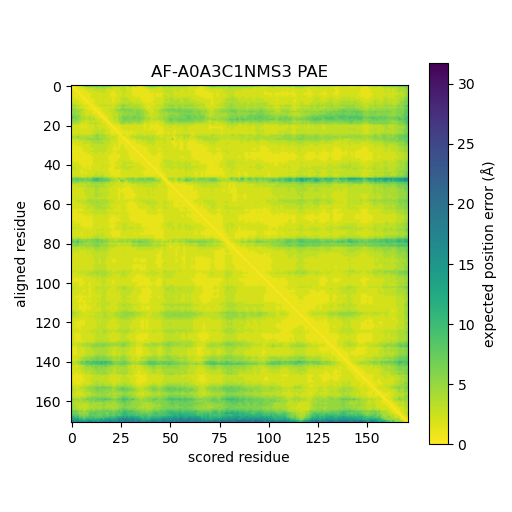0 96.88 152 VAL A O 1
ATOM 1137 N N . GLY A 1 153 ? -11.537 -7.476 8.317 1.00 95.31 153 GLY A N 1
ATOM 1138 C CA . GLY A 1 153 ? -12.650 -7.734 7.400 1.00 95.31 153 GLY A CA 1
ATOM 1139 C C . GLY A 1 153 ? -13.935 -7.063 7.886 1.00 95.31 153 GLY A C 1
ATOM 1140 O O . GLY A 1 153 ? -13.898 -6.154 8.709 1.00 95.31 153 GLY A O 1
ATOM 1141 N N . SER A 1 154 ? -15.098 -7.534 7.436 1.00 91.81 154 SER A N 1
ATOM 1142 C CA . SER A 1 154 ? -16.393 -7.026 7.926 1.00 91.81 154 SER A CA 1
ATOM 1143 C C . SER A 1 154 ? -16.578 -7.214 9.438 1.00 91.81 154 SER A C 1
ATOM 1145 O O . SER A 1 154 ? -17.230 -6.405 10.092 1.00 91.81 154 SER A O 1
ATOM 1147 N N . THR A 1 155 ? -15.984 -8.265 10.008 1.00 92.62 155 THR A N 1
ATOM 1148 C CA . THR A 1 155 ? -15.939 -8.485 11.456 1.00 92.62 155 T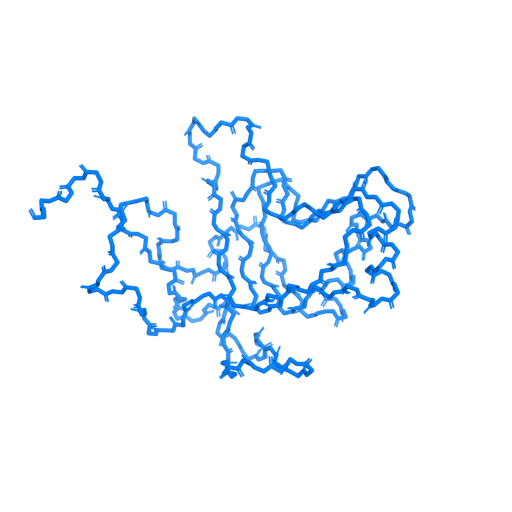HR A CA 1
ATOM 1149 C C . THR A 1 155 ? -14.703 -7.810 12.047 1.00 92.62 155 THR A C 1
ATOM 1151 O O . THR A 1 155 ? -13.571 -8.238 11.805 1.00 92.62 155 THR A O 1
ATOM 1154 N N . ASN A 1 156 ? -14.917 -6.764 12.849 1.00 93.00 156 ASN A N 1
ATOM 1155 C CA . ASN A 1 156 ? -13.836 -6.022 13.489 1.00 93.00 156 ASN A CA 1
ATOM 1156 C C . ASN A 1 156 ? -13.338 -6.706 14.770 1.00 93.00 156 ASN A C 1
ATOM 1158 O O . ASN A 1 156 ? -13.839 -6.451 15.863 1.00 93.00 156 ASN A O 1
ATOM 1162 N N . TRP A 1 157 ? -12.303 -7.537 14.631 1.00 93.62 157 TRP A N 1
ATOM 1163 C CA . TRP A 1 157 ? -11.687 -8.274 15.740 1.00 93.62 157 TRP A CA 1
ATOM 1164 C C . TRP A 1 157 ? -10.965 -7.394 16.772 1.00 93.62 157 TRP A C 1
ATOM 1166 O O . TRP A 1 157 ? -10.581 -7.899 17.822 1.00 93.62 157 TRP A O 1
ATOM 1176 N N . LEU A 1 158 ? -10.783 -6.094 16.509 1.00 93.56 158 LEU A N 1
ATOM 1177 C CA . LEU A 1 158 ? -10.186 -5.156 17.466 1.00 93.56 158 LEU A CA 1
ATOM 1178 C C . LEU A 1 158 ? -11.177 -4.749 18.569 1.00 93.56 158 LEU A C 1
ATOM 1180 O O . LEU A 1 158 ? -10.764 -4.261 19.623 1.00 93.56 158 LEU A O 1
ATOM 1184 N N . GLN A 1 159 ? -12.481 -4.920 18.336 1.00 90.19 159 GLN A N 1
ATOM 1185 C CA . GLN A 1 159 ? -13.515 -4.492 19.273 1.00 90.19 159 GLN A CA 1
ATOM 1186 C C . GLN A 1 159 ? -13.490 -5.304 20.575 1.00 90.19 159 GLN A C 1
ATOM 1188 O O . GLN A 1 159 ? -13.236 -6.505 20.584 1.00 90.19 159 GLN A O 1
ATOM 1193 N N . GLY A 1 160 ? -13.780 -4.627 21.687 1.00 87.75 160 GLY A N 1
ATOM 1194 C CA . GLY A 1 160 ? -13.968 -5.240 23.005 1.00 87.75 160 GLY A CA 1
ATOM 1195 C C . GLY A 1 160 ? -12.711 -5.365 23.869 1.00 87.75 160 GLY A C 1
ATOM 1196 O O . GLY A 1 160 ? -12.844 -5.447 25.084 1.00 87.75 160 GLY A O 1
ATOM 1197 N N . TRP A 1 161 ? -11.508 -5.330 23.291 1.00 89.75 161 TRP A N 1
ATOM 1198 C CA . TRP A 1 161 ? -10.261 -5.496 24.059 1.00 89.75 161 TRP A CA 1
ATOM 1199 C C . TRP A 1 161 ? -9.143 -4.522 23.675 1.00 89.75 161 TRP A C 1
ATOM 1201 O O . TRP A 1 161 ? -8.237 -4.281 24.474 1.00 89.75 161 TRP A O 1
ATOM 1211 N N . THR A 1 162 ? -9.186 -3.941 22.472 1.00 93.38 162 THR A N 1
ATOM 1212 C CA . THR A 1 162 ? -8.143 -3.011 22.028 1.00 93.38 162 THR A CA 1
ATOM 1213 C C . THR A 1 162 ? -8.363 -1.633 22.641 1.00 93.38 162 THR A C 1
ATOM 1215 O O . THR A 1 162 ? -9.428 -1.040 22.478 1.00 93.38 162 THR A O 1
ATOM 1218 N N . SER A 1 163 ? -7.334 -1.086 23.292 1.00 92.12 163 SER A N 1
ATOM 1219 C CA . SER A 1 163 ? -7.309 0.322 23.695 1.00 92.12 163 SER A CA 1
ATOM 1220 C C . SER A 1 163 ? -6.530 1.165 22.691 1.00 92.12 163 SER A C 1
ATOM 1222 O O . SER A 1 163 ? -5.347 0.922 22.452 1.00 92.12 163 SER A O 1
ATOM 1224 N N . PHE A 1 164 ? -7.182 2.197 22.156 1.00 92.19 164 PHE A N 1
ATOM 1225 C CA . PHE A 1 164 ? -6.549 3.228 21.324 1.00 92.19 164 PHE A CA 1
ATOM 1226 C C . PHE A 1 164 ? -6.208 4.500 22.110 1.00 92.19 164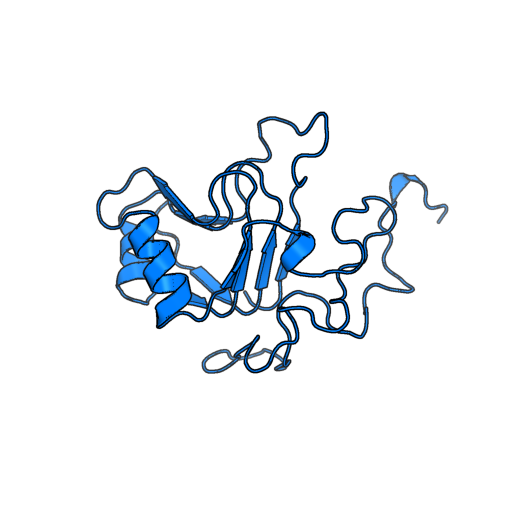 PHE A C 1
ATOM 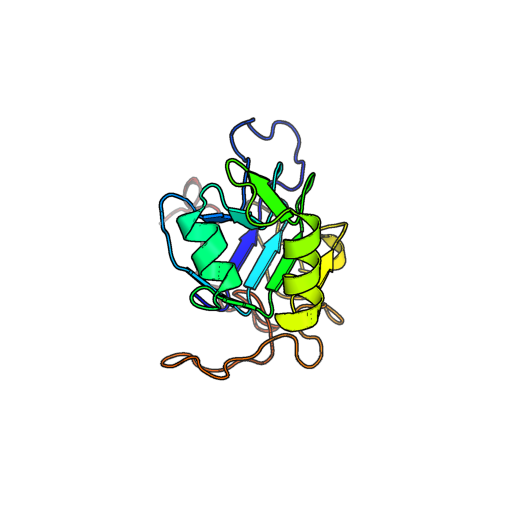1228 O O . PHE A 1 164 ? -5.530 5.391 21.605 1.00 92.19 164 PHE A O 1
ATOM 1235 N N . THR A 1 165 ? -6.610 4.562 23.379 1.00 92.12 165 THR A N 1
ATOM 1236 C CA . THR A 1 165 ? -6.353 5.682 24.289 1.00 92.12 165 THR A CA 1
ATOM 1237 C C . THR A 1 165 ? -5.671 5.203 25.577 1.00 92.12 165 THR A C 1
ATOM 1239 O O . THR A 1 165 ? -6.139 5.499 26.675 1.00 92.12 165 THR A O 1
ATOM 1242 N N . PRO A 1 166 ? -4.536 4.475 25.505 1.00 89.38 166 PRO A N 1
ATOM 1243 C CA . PRO A 1 166 ? -3.951 3.818 26.678 1.00 89.38 166 PRO A CA 1
ATOM 1244 C C . PRO A 1 166 ? -3.534 4.790 27.791 1.00 89.38 166 PRO A C 1
ATOM 1246 O O . PRO A 1 166 ? -3.460 4.384 28.945 1.00 89.38 166 PRO A O 1
ATOM 1249 N N . LYS A 1 167 ? -3.287 6.066 27.461 1.00 88.88 167 LYS A N 1
ATOM 1250 C CA . LYS A 1 167 ? -2.925 7.126 28.419 1.00 88.88 167 LYS A CA 1
ATOM 1251 C C . LYS A 1 167 ? -4.074 7.558 29.334 1.00 88.88 167 LYS A C 1
ATOM 1253 O O . LYS A 1 167 ? -3.808 8.157 30.366 1.00 88.88 167 LYS A O 1
ATOM 1258 N N . THR A 1 168 ? -5.323 7.324 28.935 1.00 88.50 168 THR A N 1
ATOM 1259 C CA . THR A 1 168 ? -6.519 7.748 29.685 1.00 88.50 168 THR A CA 1
ATOM 1260 C C . THR A 1 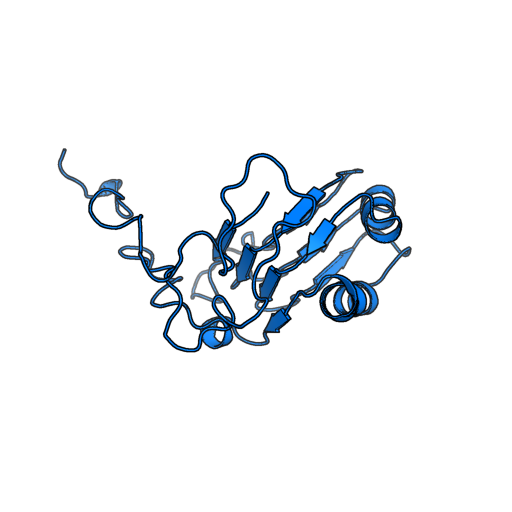168 ? -7.264 6.577 30.314 1.00 88.50 168 THR A C 1
ATOM 1262 O O . THR A 1 168 ? -8.279 6.785 30.971 1.00 88.50 168 THR A O 1
ATOM 1265 N N . ASN A 1 169 ? -6.794 5.348 30.100 1.00 84.44 169 ASN A N 1
ATOM 1266 C CA . ASN A 1 169 ? -7.380 4.164 30.707 1.00 84.44 169 ASN A CA 1
ATOM 1267 C C . ASN A 1 169 ? -7.087 4.139 32.212 1.00 84.44 169 ASN A C 1
ATOM 1269 O O . ASN A 1 169 ? -5.950 4.354 32.628 1.00 84.44 169 ASN A O 1
ATOM 1273 N N . VAL A 1 170 ? -8.107 3.827 33.010 1.00 79.94 170 VAL A N 1
ATOM 1274 C CA . VAL A 1 170 ? -7.954 3.451 34.419 1.00 79.94 170 VAL A CA 1
ATOM 1275 C C . VAL A 1 170 ? -7.883 1.923 34.447 1.00 79.94 170 VAL A C 1
ATOM 1277 O O . VAL A 1 170 ? -8.809 1.280 33.951 1.00 79.94 170 VAL A O 1
ATOM 1280 N N . TYR A 1 171 ? -6.770 1.364 34.928 1.00 78.56 171 TYR A N 1
ATOM 1281 C CA . TYR A 1 171 ? -6.540 -0.084 35.036 1.00 78.56 171 TYR A CA 1
ATOM 1282 C C . TYR A 1 171 ? -6.685 -0.548 36.482 1.00 78.56 171 TYR A C 1
ATOM 1284 O O . TYR A 1 171 ? -6.268 0.226 37.375 1.00 78.56 171 TYR A O 1
#

Secondary structure (DSSP, 8-state):
-BS-EEE--TT-TT--TT--EEEEE-SS---EEES-EEEEESSEEEEE--HHHHHHHHTTSSEEES-EEEESSEEEEE-S-SSS-HHHHHHHHHHTS--EE-SSGGGG-EEETT-SSS-EEEEPTT-GGGSTT----TT--S----SS-SS--SS-TTTTT--S-TTT---

Radius of gyration: 16.38 Å; Cα contacts (8 Å, |Δi|>4): 381; chains: 1; bounding box: 40×41×50 Å

Solvent-accessible surface area (backbone atoms only — not comparable to full-atom values): 9351 Å² total; per-residue (Å²): 92,66,32,42,64,46,72,38,71,60,80,45,86,87,65,61,90,80,58,34,58,66,41,78,44,46,80,58,44,71,50,51,46,28,15,20,31,34,29,20,12,46,50,16,18,44,32,43,46,21,56,62,21,52,48,26,45,76,72,61,72,19,45,63,27,20,26,40,31,11,18,72,63,25,41,49,39,59,42,78,48,83,91,60,49,36,68,58,51,47,50,43,27,45,72,73,30,54,21,47,79,41,96,44,59,71,75,48,25,48,69,34,61,80,41,74,68,70,57,31,63,27,46,39,93,89,13,59,37,64,31,89,80,23,25,74,56,84,96,59,79,99,65,86,81,62,61,39,25,22,65,32,46,83,67,57,81,59,66,96,77,66,73,62,48,71,90,78,60,86,129